Protein AF-A0A1S3UDZ0-F1 (afdb_monomer_lite)

pLDDT: mean 76.14, std 10.49, range [45.12, 91.94]

Structure (mmCIF, N/CA/C/O backbone):
data_AF-A0A1S3UDZ0-F1
#
_entry.id   AF-A0A1S3UDZ0-F1
#
loop_
_atom_site.group_PDB
_atom_site.id
_atom_site.type_symbol
_atom_site.label_atom_id
_atom_site.label_alt_id
_atom_site.label_comp_id
_atom_site.label_asym_id
_atom_site.label_entity_id
_atom_site.label_seq_id
_atom_site.pdbx_PDB_ins_code
_atom_site.Cartn_x
_atom_site.Cartn_y
_atom_site.Cartn_z
_atom_site.occupancy
_atom_site.B_iso_or_equiv
_atom_site.auth_seq_id
_atom_site.auth_comp_id
_atom_site.auth_asym_id
_atom_site.auth_atom_id
_atom_site.pdbx_PDB_model_num
ATOM 1 N N . MET A 1 1 ? 17.165 0.943 -9.416 1.00 65.56 1 MET A N 1
ATOM 2 C CA . MET A 1 1 ? 15.927 1.263 -8.662 1.00 65.56 1 MET A CA 1
ATOM 3 C C . MET A 1 1 ? 15.228 0.023 -8.090 1.00 65.56 1 MET A C 1
ATOM 5 O O . MET A 1 1 ? 14.262 0.170 -7.354 1.00 65.56 1 MET A O 1
ATOM 9 N N . ILE A 1 2 ? 15.733 -1.194 -8.341 1.00 79.25 2 ILE A N 1
ATOM 10 C CA . ILE A 1 2 ? 15.082 -2.430 -7.881 1.00 79.25 2 ILE A CA 1
ATOM 11 C C . ILE A 1 2 ? 15.148 -2.644 -6.358 1.00 79.25 2 ILE A C 1
ATOM 13 O O . ILE A 1 2 ? 14.207 -3.177 -5.786 1.00 79.25 2 ILE A O 1
ATOM 17 N N . GLN A 1 3 ? 16.217 -2.201 -5.683 1.00 83.94 3 GLN A N 1
ATOM 18 C CA . GLN A 1 3 ? 16.387 -2.373 -4.231 1.00 83.94 3 GLN A CA 1
ATOM 19 C C . GLN A 1 3 ? 15.256 -1.742 -3.394 1.00 83.94 3 GLN A C 1
ATOM 21 O O . GLN A 1 3 ? 14.671 -2.462 -2.584 1.00 83.94 3 GLN A O 1
ATOM 26 N N . PRO A 1 4 ? 14.883 -0.455 -3.575 1.00 87.44 4 PRO A N 1
ATOM 27 C CA . PRO A 1 4 ? 13.768 0.121 -2.822 1.00 87.44 4 PRO A CA 1
ATOM 28 C C . PRO A 1 4 ? 12.422 -0.524 -3.180 1.00 87.44 4 PRO A C 1
ATOM 30 O O . PRO A 1 4 ? 11.601 -0.722 -2.289 1.00 87.44 4 PRO A O 1
ATOM 33 N N . LEU A 1 5 ? 12.205 -0.913 -4.444 1.00 85.25 5 LEU A N 1
ATOM 34 C CA . LEU A 1 5 ? 10.997 -1.639 -4.862 1.00 85.25 5 LEU A CA 1
ATOM 35 C C . LEU A 1 5 ? 10.889 -3.004 -4.185 1.00 85.25 5 LEU A C 1
ATOM 37 O O . LEU A 1 5 ? 9.824 -3.381 -3.711 1.00 85.25 5 LEU A O 1
ATOM 41 N N . PHE A 1 6 ? 12.001 -3.724 -4.092 1.00 87.31 6 PHE A N 1
ATOM 42 C CA . PHE A 1 6 ? 12.059 -5.017 -3.429 1.00 87.31 6 PHE A CA 1
ATOM 43 C C . PHE A 1 6 ? 11.778 -4.896 -1.926 1.00 87.31 6 PHE A C 1
ATOM 45 O O . PHE A 1 6 ? 10.974 -5.649 -1.379 1.00 87.31 6 PHE A O 1
ATOM 52 N N . MET A 1 7 ? 12.373 -3.900 -1.262 1.00 91.56 7 MET A N 1
ATOM 53 C CA . MET A 1 7 ? 12.123 -3.630 0.156 1.00 91.56 7 MET A CA 1
ATOM 54 C C . MET A 1 7 ? 10.664 -3.232 0.420 1.00 91.56 7 MET A C 1
ATOM 56 O O . MET A 1 7 ? 10.052 -3.705 1.383 1.00 91.56 7 MET A O 1
ATOM 60 N N . LEU A 1 8 ? 10.088 -2.402 -0.455 1.00 90.56 8 LEU A N 1
ATOM 61 C CA . LEU A 1 8 ? 8.677 -2.026 -0.413 1.00 90.56 8 LEU A CA 1
ATOM 62 C C . LEU A 1 8 ? 7.780 -3.261 -0.549 1.00 90.56 8 LEU A C 1
ATOM 64 O O . LEU A 1 8 ? 6.871 -3.444 0.257 1.00 90.56 8 LEU A O 1
ATOM 68 N N . LEU A 1 9 ? 8.075 -4.133 -1.513 1.00 91.94 9 LEU A N 1
ATOM 69 C CA . LEU A 1 9 ? 7.307 -5.343 -1.789 1.00 91.94 9 LEU A CA 1
ATOM 70 C C . LEU A 1 9 ? 7.340 -6.313 -0.602 1.00 91.94 9 LEU A C 1
ATOM 72 O O . LEU A 1 9 ? 6.287 -6.786 -0.181 1.00 91.94 9 LEU A O 1
ATOM 76 N N . ILE A 1 10 ? 8.510 -6.549 0.005 1.00 91.94 10 ILE A N 1
ATOM 77 C CA . ILE A 1 10 ? 8.627 -7.357 1.234 1.00 91.94 10 ILE A CA 1
ATOM 78 C C . ILE A 1 10 ? 7.811 -6.738 2.371 1.00 91.94 10 ILE A C 1
ATOM 80 O O . ILE A 1 10 ? 7.083 -7.441 3.071 1.00 91.94 10 ILE A O 1
ATOM 84 N N . THR A 1 11 ? 7.896 -5.420 2.544 1.00 91.06 11 THR A N 1
ATOM 85 C CA . THR A 1 11 ? 7.146 -4.708 3.586 1.00 91.06 11 THR A CA 1
ATOM 86 C C . THR A 1 11 ? 5.638 -4.852 3.373 1.00 91.06 11 THR A C 1
ATOM 88 O O . THR A 1 11 ? 4.899 -5.139 4.314 1.00 91.06 11 THR A O 1
ATOM 91 N N . GLN A 1 12 ? 5.169 -4.720 2.133 1.00 90.50 1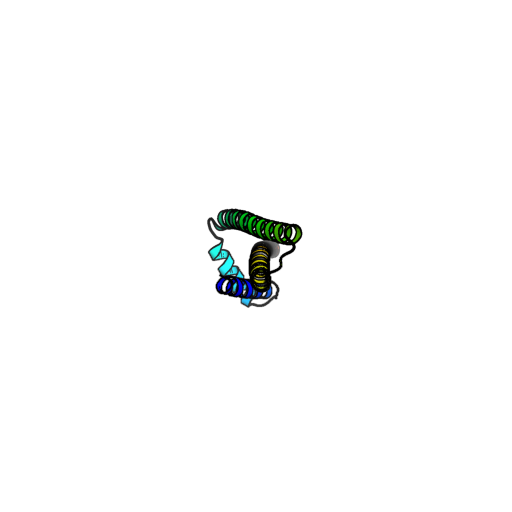2 GLN A N 1
ATOM 92 C CA . GLN A 1 12 ? 3.764 -4.891 1.776 1.00 90.50 12 GLN A CA 1
ATOM 93 C C . GLN A 1 12 ? 3.293 -6.343 1.928 1.00 90.50 12 GLN A C 1
ATOM 95 O O . GLN A 1 12 ? 2.197 -6.568 2.442 1.00 90.50 12 GLN A O 1
ATOM 100 N N . MET A 1 13 ? 4.111 -7.326 1.540 1.00 90.31 13 MET A N 1
ATOM 101 C CA . MET A 1 13 ? 3.857 -8.754 1.771 1.00 90.31 13 MET A CA 1
ATOM 102 C C . MET A 1 13 ? 3.682 -9.042 3.262 1.00 90.31 13 MET A C 1
ATOM 104 O O . MET A 1 13 ? 2.669 -9.612 3.669 1.00 90.31 13 MET A O 1
ATOM 108 N N . ALA A 1 14 ? 4.634 -8.591 4.085 1.00 89.62 14 ALA A N 1
ATOM 109 C CA . ALA A 1 14 ? 4.585 -8.756 5.530 1.00 89.62 14 ALA A CA 1
ATOM 110 C C . ALA A 1 14 ? 3.331 -8.097 6.117 1.00 89.62 14 ALA A C 1
ATOM 112 O O . ALA A 1 14 ? 2.606 -8.732 6.880 1.00 89.62 14 ALA A O 1
ATOM 113 N N . LEU A 1 15 ? 3.018 -6.862 5.713 1.00 87.44 15 LEU A N 1
ATOM 114 C CA . LEU A 1 15 ? 1.846 -6.134 6.198 1.00 87.44 15 LEU A CA 1
ATOM 115 C C . LEU A 1 15 ? 0.528 -6.827 5.817 1.00 87.44 15 LEU A C 1
ATOM 117 O O . LEU A 1 15 ? -0.362 -6.950 6.657 1.00 87.44 15 LEU A O 1
ATOM 121 N N . THR A 1 16 ? 0.421 -7.323 4.583 1.00 87.06 16 THR A N 1
ATOM 122 C CA . THR A 1 16 ? -0.763 -8.047 4.092 1.00 87.06 16 THR A CA 1
ATOM 123 C C . THR A 1 16 ? -0.964 -9.362 4.850 1.00 87.06 16 THR A C 1
ATOM 125 O O . THR A 1 16 ? -2.083 -9.677 5.257 1.00 87.06 16 THR A O 1
ATOM 128 N N . LEU A 1 17 ? 0.113 -10.114 5.103 1.00 86.12 17 LEU A N 1
ATOM 129 C CA . LEU A 1 17 ? 0.069 -11.338 5.910 1.00 86.12 17 LEU A CA 1
ATOM 130 C C . LEU A 1 17 ? -0.329 -11.035 7.362 1.00 86.12 17 LEU A C 1
ATOM 132 O O . LEU A 1 17 ? -1.231 -11.675 7.902 1.00 86.12 17 LEU A O 1
ATOM 136 N N . LEU A 1 18 ? 0.278 -10.018 7.981 1.00 85.62 18 LEU A N 1
ATOM 137 C CA . LEU A 1 18 ? -0.043 -9.591 9.348 1.00 85.62 18 LEU A CA 1
ATOM 138 C C . LEU A 1 18 ? -1.502 -9.146 9.513 1.00 85.62 18 LEU A C 1
ATOM 140 O O . LEU A 1 18 ? -2.097 -9.395 10.562 1.00 85.62 18 LEU A O 1
ATOM 144 N N . LEU A 1 19 ? -2.076 -8.485 8.505 1.00 80.62 19 LEU A N 1
ATOM 145 C CA . LEU A 1 19 ? -3.485 -8.083 8.499 1.00 80.62 19 LEU A CA 1
ATOM 146 C C . LEU A 1 19 ? -4.429 -9.272 8.272 1.00 80.62 19 LEU A C 1
ATOM 148 O O . LEU A 1 19 ? -5.524 -9.291 8.839 1.00 80.62 19 LEU A O 1
ATOM 152 N N . SER A 1 20 ? -4.007 -10.256 7.472 1.00 79.50 20 SER A N 1
ATOM 153 C CA . SER A 1 20 ? -4.792 -11.452 7.156 1.00 79.50 20 SER A CA 1
ATOM 154 C C . SER A 1 20 ? -4.934 -12.392 8.358 1.00 79.50 20 SER A C 1
ATOM 156 O O . SER A 1 20 ? -6.032 -12.879 8.633 1.00 79.50 20 SER A O 1
ATOM 158 N N . PHE A 1 21 ? -3.866 -12.598 9.135 1.00 76.50 21 PHE A N 1
ATOM 159 C CA . PHE A 1 21 ? -3.931 -13.444 10.326 1.00 76.50 21 PHE A CA 1
ATOM 160 C C . PHE A 1 21 ? -4.609 -12.739 11.510 1.00 76.50 21 PHE A C 1
ATOM 162 O O . PHE A 1 21 ? -4.375 -11.568 11.815 1.00 76.50 21 PHE A O 1
ATOM 169 N N . ALA A 1 22 ? -5.442 -13.481 12.246 1.00 63.19 22 ALA A N 1
ATOM 170 C CA . ALA A 1 22 ? -6.131 -13.003 13.444 1.00 63.19 22 ALA A CA 1
ATOM 171 C C . ALA A 1 22 ? -5.206 -12.946 14.678 1.00 63.19 22 ALA A C 1
ATOM 173 O O . ALA A 1 22 ? -5.500 -13.534 15.713 1.00 63.19 22 ALA A O 1
ATOM 174 N N . ASN A 1 23 ? -4.086 -12.227 14.575 1.00 72.12 23 ASN A N 1
ATOM 175 C CA . ASN A 1 23 ? -3.090 -12.101 15.643 1.00 72.12 23 ASN A CA 1
ATOM 176 C C . ASN A 1 23 ? -3.367 -10.855 16.523 1.00 72.12 23 ASN A C 1
ATOM 178 O O . ASN A 1 23 ? -3.933 -9.879 16.020 1.00 72.12 23 ASN A O 1
ATOM 182 N N . PRO A 1 24 ? -2.956 -10.787 17.809 1.00 68.81 24 PRO A N 1
ATOM 183 C CA . PRO A 1 24 ? -3.128 -9.578 18.621 1.00 68.81 24 PRO A CA 1
ATOM 184 C C . PRO A 1 24 ? -2.326 -8.393 18.058 1.00 68.81 24 PRO A C 1
ATOM 186 O O . PRO A 1 24 ? -2.755 -7.246 18.193 1.00 68.81 24 PRO A O 1
ATOM 189 N N . ILE A 1 25 ? -1.247 -8.671 17.314 1.00 71.81 25 ILE A N 1
ATOM 190 C CA . ILE A 1 25 ? -0.468 -7.683 16.552 1.00 71.81 25 ILE A CA 1
ATOM 191 C C . ILE A 1 25 ? -1.345 -6.941 15.530 1.00 71.81 25 ILE A C 1
ATOM 193 O O . ILE A 1 25 ? -1.145 -5.749 15.305 1.00 71.81 25 ILE A O 1
ATOM 197 N N . ARG A 1 26 ? -2.395 -7.581 14.989 1.00 76.81 26 ARG A N 1
ATOM 198 C CA . ARG A 1 26 ? -3.352 -6.944 14.071 1.00 76.81 26 ARG A CA 1
ATOM 199 C C . ARG A 1 26 ? -3.962 -5.683 14.676 1.00 76.81 26 ARG A C 1
ATOM 201 O O . ARG A 1 26 ? -4.136 -4.699 13.971 1.00 76.81 26 ARG A O 1
ATOM 208 N N . LYS A 1 27 ? -4.253 -5.673 15.985 1.00 73.94 27 LYS A N 1
ATOM 209 C CA . LYS A 1 27 ? -4.809 -4.484 16.656 1.00 73.94 27 LYS A CA 1
ATOM 210 C C . LYS A 1 27 ? -3.817 -3.318 16.666 1.00 73.94 27 LYS A C 1
ATOM 212 O O . LYS A 1 27 ? -4.236 -2.181 16.470 1.00 73.94 27 LYS A O 1
ATOM 217 N N . LEU A 1 28 ? -2.527 -3.594 16.868 1.00 76.75 28 LEU A N 1
ATOM 218 C CA . LEU A 1 28 ? -1.472 -2.574 16.829 1.00 76.75 28 LEU A CA 1
ATOM 219 C C . LEU A 1 28 ? -1.291 -2.025 15.413 1.00 76.75 28 LEU A C 1
ATOM 221 O O . LEU A 1 28 ? -1.290 -0.812 15.224 1.00 76.75 28 LEU A O 1
ATOM 225 N N . VAL A 1 29 ? -1.220 -2.916 14.423 1.00 77.94 29 VAL A N 1
ATOM 226 C CA . VAL A 1 29 ? -1.076 -2.556 13.006 1.00 77.94 29 VAL A CA 1
ATOM 227 C C . VAL A 1 29 ? -2.258 -1.709 12.530 1.00 77.94 29 VAL A C 1
ATOM 229 O O . VAL A 1 29 ? -2.060 -0.674 11.902 1.00 77.94 29 VAL A O 1
ATOM 232 N N . VAL A 1 30 ? -3.487 -2.084 12.893 1.00 78.06 30 VAL A N 1
ATOM 233 C CA . VAL A 1 30 ? -4.700 -1.319 12.559 1.00 78.06 30 VAL A CA 1
ATOM 234 C C . VAL A 1 30 ? -4.695 0.049 13.225 1.00 78.06 30 VAL A C 1
ATOM 236 O O . VAL A 1 30 ? -4.996 1.026 12.555 1.00 78.06 30 VAL A O 1
ATOM 239 N N . LYS A 1 31 ? -4.300 0.146 14.502 1.00 78.31 31 LYS A N 1
ATOM 240 C CA . LYS A 1 31 ? -4.197 1.436 15.200 1.00 78.31 31 LYS A CA 1
ATOM 241 C C . LYS A 1 31 ? -3.153 2.352 14.546 1.00 78.31 31 LYS A C 1
ATOM 243 O O . LYS A 1 31 ? -3.385 3.550 14.433 1.00 78.31 31 LYS A O 1
ATOM 248 N N . GLY A 1 32 ? -2.031 1.794 14.087 1.00 75.88 32 GLY A N 1
ATOM 249 C CA . GLY A 1 32 ? -1.022 2.532 13.321 1.00 75.88 32 GLY A CA 1
ATOM 250 C C . GLY A 1 32 ? -1.544 3.013 11.963 1.00 75.88 32 GLY A C 1
ATOM 251 O O . GLY A 1 32 ? -1.373 4.180 11.612 1.00 75.88 32 GLY A O 1
ATOM 252 N N . LEU A 1 33 ? -2.239 2.144 11.224 1.00 76.19 33 LEU A N 1
ATOM 253 C CA . LEU A 1 33 ? -2.892 2.503 9.960 1.00 76.19 33 LEU A CA 1
ATOM 254 C C . LEU A 1 33 ? -3.994 3.554 10.150 1.00 76.19 33 LEU A C 1
ATOM 256 O O . LEU A 1 33 ? -4.092 4.469 9.336 1.00 76.19 33 LEU A O 1
ATOM 260 N N . ASP A 1 34 ? -4.781 3.461 11.226 1.00 75.44 34 ASP A N 1
ATOM 261 C CA . ASP A 1 34 ? -5.814 4.441 11.570 1.00 75.44 34 ASP A CA 1
ATOM 262 C C . ASP A 1 34 ? -5.188 5.823 11.786 1.00 75.44 34 ASP A C 1
ATOM 264 O O . ASP A 1 34 ? -5.653 6.787 11.186 1.00 75.44 34 ASP A O 1
ATOM 268 N N . LEU A 1 35 ? -4.094 5.923 12.555 1.00 75.56 35 LEU A N 1
ATOM 269 C CA . LEU A 1 35 ? -3.375 7.187 12.777 1.00 75.56 35 LEU A CA 1
ATOM 270 C C . LEU A 1 35 ? -2.823 7.775 11.473 1.00 75.56 35 LEU A C 1
ATOM 272 O O . LEU A 1 35 ? -2.925 8.977 11.241 1.00 75.56 35 LEU A O 1
ATOM 276 N N . SER A 1 36 ? -2.283 6.927 10.595 1.00 68.38 36 SER A N 1
ATOM 277 C CA . SER A 1 36 ? -1.793 7.352 9.280 1.00 68.38 36 SER A CA 1
ATOM 278 C C . SER A 1 36 ? -2.925 7.853 8.367 1.00 68.38 36 SER A C 1
ATOM 280 O O . SER A 1 36 ? -2.701 8.728 7.529 1.00 68.38 36 SER A O 1
ATOM 282 N N . LYS A 1 37 ? -4.154 7.346 8.543 1.00 66.25 37 LYS A N 1
ATOM 283 C CA . LYS A 1 37 ? -5.318 7.666 7.701 1.00 66.25 37 LYS A CA 1
ATOM 284 C C . LYS A 1 37 ? -6.332 8.634 8.324 1.00 66.25 37 LYS A C 1
ATOM 286 O O . LYS A 1 37 ? -7.272 9.011 7.628 1.00 66.25 37 LYS A O 1
ATOM 291 N N . GLN A 1 38 ? -6.144 9.103 9.562 1.00 68.19 38 GLN A N 1
ATOM 292 C CA . GLN A 1 38 ? -7.108 9.930 10.320 1.00 68.19 38 GLN A CA 1
ATOM 293 C C . GLN A 1 38 ? -7.299 11.379 9.804 1.00 68.19 38 GLN A C 1
ATOM 295 O O . GLN A 1 38 ? -7.950 12.192 10.453 1.00 68.19 38 GLN A O 1
ATOM 300 N N . GLY A 1 39 ? -6.770 11.724 8.629 1.00 70.38 39 GLY A N 1
ATOM 301 C CA . GLY A 1 39 ? -6.884 13.062 8.035 1.00 70.38 39 GLY A CA 1
ATO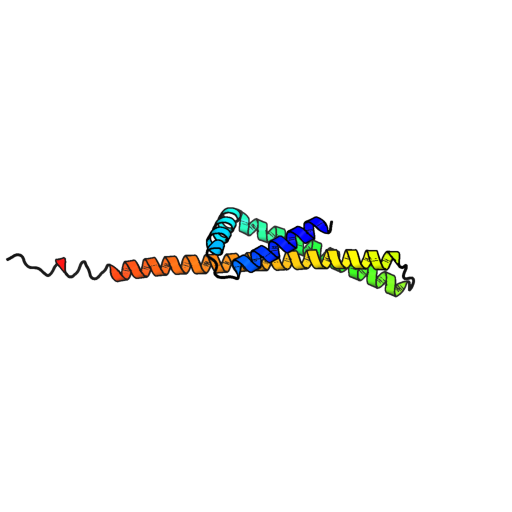M 302 C C . GLY A 1 39 ? -7.164 13.016 6.534 1.00 70.38 39 GLY A C 1
ATOM 303 O O . GLY A 1 39 ? -8.073 12.332 6.074 1.00 70.38 39 GLY A O 1
ATOM 304 N N . ARG A 1 40 ? -6.332 13.700 5.736 1.00 62.97 40 ARG A N 1
ATOM 305 C CA . ARG A 1 40 ? -6.384 13.694 4.256 1.00 62.97 40 ARG A CA 1
ATOM 306 C C . ARG A 1 40 ? -6.062 12.331 3.612 1.00 62.97 40 ARG A C 1
ATOM 308 O O . ARG A 1 40 ? -6.016 12.237 2.388 1.00 62.97 40 ARG A O 1
ATOM 315 N N . GLY A 1 41 ? -5.862 11.281 4.412 1.00 65.50 41 GLY A N 1
ATOM 316 C CA . GLY A 1 41 ? -5.470 9.934 3.991 1.00 65.50 41 GLY A CA 1
ATOM 317 C C . GLY A 1 41 ? -6.293 9.375 2.827 1.00 65.50 41 GLY A C 1
ATOM 318 O O . GLY A 1 41 ? -5.692 9.009 1.823 1.00 65.50 41 GLY A O 1
ATOM 319 N N . PRO A 1 42 ? -7.641 9.392 2.868 1.00 68.31 42 PRO A N 1
ATOM 320 C CA . PRO A 1 42 ? -8.461 8.868 1.773 1.00 68.31 42 PRO A CA 1
ATOM 321 C C . PRO A 1 42 ? -8.272 9.612 0.446 1.00 68.31 42 PRO A C 1
ATOM 323 O O . PRO A 1 42 ? -8.361 9.009 -0.621 1.00 68.31 42 PRO A O 1
ATOM 326 N N . LEU A 1 43 ? -8.010 10.922 0.499 1.00 70.19 43 LEU A N 1
ATOM 327 C CA . LEU A 1 43 ? -7.777 11.730 -0.697 1.00 70.19 43 LEU A CA 1
ATOM 328 C C . LEU A 1 43 ? -6.390 11.435 -1.283 1.00 70.19 43 LEU A C 1
ATOM 330 O O . LEU A 1 43 ? -6.259 11.237 -2.487 1.00 70.19 43 LEU A O 1
ATOM 334 N N . VAL A 1 44 ? -5.378 11.328 -0.416 1.00 71.12 44 VAL A N 1
ATOM 335 C CA . VAL A 1 44 ? -3.992 11.019 -0.797 1.00 71.12 44 VAL A CA 1
ATOM 336 C C . VAL A 1 44 ? -3.866 9.596 -1.342 1.00 71.12 44 VAL A C 1
ATOM 338 O O . VAL A 1 44 ? -3.188 9.383 -2.339 1.00 71.12 44 VAL A O 1
ATOM 341 N N . THR A 1 45 ? -4.548 8.606 -0.759 1.00 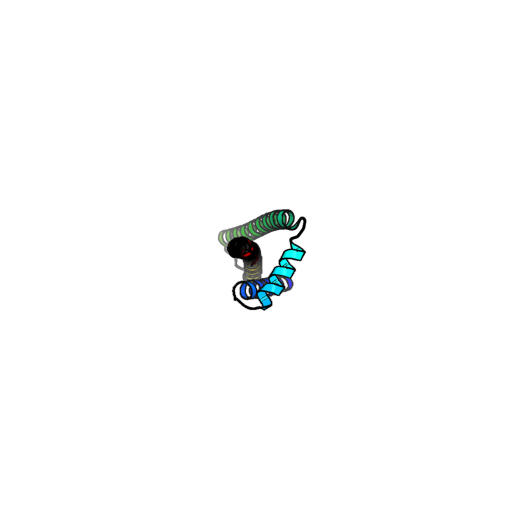69.69 45 THR A N 1
ATOM 342 C CA . THR A 1 45 ? -4.507 7.227 -1.272 1.00 69.69 45 THR A CA 1
ATOM 343 C C . THR A 1 45 ? -5.091 7.137 -2.683 1.00 69.69 45 THR A C 1
ATOM 345 O O . THR A 1 45 ? -4.526 6.447 -3.527 1.00 69.69 45 THR A O 1
ATOM 348 N N . LYS A 1 46 ? -6.168 7.880 -2.977 1.00 74.44 46 LYS A N 1
ATOM 349 C CA . LYS A 1 46 ? -6.771 7.918 -4.319 1.00 74.44 46 LYS A CA 1
ATOM 350 C C . LYS A 1 46 ? -5.849 8.556 -5.356 1.00 74.44 46 LYS A C 1
ATOM 352 O O . LYS A 1 46 ? -5.707 8.008 -6.447 1.00 74.44 46 LYS A O 1
ATOM 357 N N . THR A 1 47 ? -5.213 9.682 -5.030 1.00 77.25 47 THR A N 1
ATOM 358 C CA . THR A 1 47 ? -4.298 10.357 -5.963 1.00 77.25 47 THR A CA 1
ATOM 359 C C . THR A 1 47 ? -3.028 9.547 -6.188 1.00 77.25 47 THR A C 1
ATOM 361 O O . THR A 1 47 ? -2.618 9.379 -7.331 1.00 77.25 47 THR A O 1
ATOM 364 N N . VAL A 1 48 ? -2.446 8.972 -5.132 1.00 75.69 48 VAL A N 1
ATOM 365 C CA . VAL A 1 48 ? -1.269 8.100 -5.245 1.00 75.69 48 VAL A CA 1
ATOM 366 C C . VAL A 1 48 ? -1.595 6.865 -6.080 1.00 75.69 48 VAL A C 1
ATOM 368 O O . VAL A 1 48 ? -0.836 6.555 -6.990 1.00 75.69 48 VAL A O 1
ATOM 371 N N . ALA A 1 49 ? -2.735 6.205 -5.848 1.00 73.88 49 ALA A N 1
ATOM 372 C CA . ALA A 1 49 ? -3.154 5.059 -6.654 1.00 73.88 49 ALA A CA 1
ATOM 373 C C . ALA A 1 49 ? -3.307 5.423 -8.140 1.00 73.88 49 ALA A C 1
ATOM 375 O O . ALA A 1 49 ? -2.819 4.690 -8.999 1.00 73.88 49 ALA A O 1
ATOM 376 N N . ALA A 1 50 ? -3.923 6.570 -8.446 1.00 79.81 50 ALA A N 1
ATOM 377 C CA . ALA A 1 50 ? -4.063 7.052 -9.818 1.00 79.81 50 ALA A CA 1
ATOM 378 C C . ALA A 1 50 ? -2.699 7.318 -10.477 1.00 79.81 50 ALA A C 1
ATOM 380 O O . ALA A 1 50 ? -2.437 6.816 -11.569 1.00 79.81 50 ALA A O 1
ATOM 381 N N . THR A 1 51 ? -1.795 8.033 -9.802 1.00 79.62 51 THR A N 1
ATOM 382 C CA . THR A 1 51 ? -0.441 8.296 -10.315 1.00 79.62 51 THR A CA 1
ATOM 383 C C . THR A 1 51 ? 0.331 6.998 -10.538 1.00 79.62 51 THR A C 1
ATOM 385 O O . THR A 1 51 ? 0.960 6.819 -11.578 1.00 79.62 51 THR A O 1
ATOM 388 N N . MET A 1 52 ? 0.249 6.056 -9.597 1.00 75.44 52 MET A N 1
ATOM 389 C CA . MET A 1 52 ? 0.942 4.774 -9.698 1.00 75.44 52 MET A CA 1
ATOM 390 C C . MET A 1 52 ? 0.392 3.927 -10.854 1.00 75.44 52 MET A C 1
ATOM 392 O O . MET A 1 52 ? 1.170 3.266 -11.537 1.00 75.44 52 MET A O 1
ATOM 396 N N . LEU A 1 53 ? -0.918 3.992 -11.134 1.00 79.94 53 LEU A N 1
ATOM 397 C CA . LEU A 1 53 ? -1.541 3.328 -12.287 1.00 79.94 53 LEU A CA 1
ATOM 398 C C . LEU A 1 53 ? -1.061 3.913 -13.617 1.00 79.94 53 LEU A C 1
ATOM 400 O O . LEU A 1 53 ? -0.795 3.163 -14.558 1.00 79.94 53 LEU A O 1
ATOM 404 N N . VAL A 1 54 ? -0.921 5.237 -13.699 1.00 84.31 54 VAL A N 1
ATOM 405 C CA . VAL A 1 54 ? -0.381 5.911 -14.889 1.00 84.31 54 VAL A CA 1
ATOM 406 C C . VAL A 1 54 ? 1.074 5.498 -15.123 1.00 84.31 54 VAL A C 1
ATOM 408 O O . VAL A 1 54 ? 1.428 5.095 -16.231 1.00 84.31 54 VAL A O 1
ATOM 411 N N . VAL A 1 55 ? 1.906 5.518 -14.076 1.00 78.00 55 VAL A N 1
ATOM 412 C CA . VAL A 1 55 ? 3.315 5.087 -14.144 1.00 78.00 55 VAL A CA 1
ATOM 413 C C . VAL A 1 55 ? 3.425 3.611 -14.538 1.00 78.00 55 VAL A C 1
ATOM 415 O O . VAL A 1 55 ? 4.244 3.254 -15.388 1.00 78.00 55 VAL A O 1
ATOM 418 N N . PHE A 1 56 ? 2.570 2.752 -13.981 1.00 78.31 56 PHE A N 1
ATOM 419 C CA . PHE A 1 56 ? 2.512 1.339 -14.344 1.00 78.31 56 PHE A CA 1
ATOM 420 C C . PHE A 1 56 ? 2.157 1.153 -15.826 1.00 78.31 56 PHE A C 1
ATOM 422 O O . PHE A 1 56 ? 2.869 0.455 -16.547 1.00 78.31 56 PHE A O 1
ATOM 429 N N . SER A 1 57 ? 1.123 1.848 -16.305 1.00 81.12 57 SER A N 1
ATOM 430 C CA . SER A 1 57 ? 0.684 1.794 -17.706 1.00 81.12 57 SER A CA 1
ATOM 431 C C . SER A 1 57 ? 1.780 2.261 -18.673 1.00 81.12 57 SER A C 1
ATOM 433 O O . SER A 1 57 ? 2.027 1.609 -19.685 1.00 81.12 57 SER A O 1
ATOM 435 N N . SER A 1 58 ? 2.494 3.338 -18.333 1.00 78.88 58 SER A N 1
ATOM 436 C CA . SER A 1 58 ? 3.639 3.840 -19.110 1.00 78.88 58 SER A CA 1
ATOM 437 C C . SER A 1 58 ? 4.791 2.826 -19.181 1.00 78.88 58 SER A C 1
ATOM 439 O O . SER A 1 58 ? 5.397 2.612 -20.236 1.00 78.88 58 SER A O 1
ATOM 441 N N . THR A 1 59 ? 5.047 2.123 -18.075 1.00 76.25 59 THR A N 1
ATOM 442 C CA . THR A 1 59 ? 6.089 1.088 -18.021 1.00 76.25 59 THR A CA 1
ATOM 443 C C . THR A 1 59 ? 5.720 -0.113 -18.900 1.00 76.25 59 THR A C 1
ATOM 445 O O . THR A 1 59 ? 6.549 -0.594 -19.673 1.00 76.25 59 THR A O 1
ATOM 448 N N . VAL A 1 60 ? 4.459 -0.562 -18.845 1.00 79.62 60 VAL A N 1
ATOM 449 C CA . VAL A 1 60 ? 3.939 -1.635 -19.710 1.00 79.62 60 VAL A CA 1
ATOM 450 C C . VAL A 1 60 ? 4.031 -1.237 -21.183 1.00 79.62 60 VAL A C 1
ATOM 452 O O . VAL A 1 60 ? 4.511 -2.028 -21.995 1.00 79.62 60 VAL A O 1
ATOM 455 N N . TYR A 1 61 ? 3.645 -0.003 -21.520 1.00 81.44 61 TYR A N 1
ATOM 456 C CA . TYR A 1 61 ? 3.732 0.516 -22.883 1.00 81.44 61 TYR A CA 1
ATOM 457 C C . TYR A 1 61 ? 5.172 0.471 -23.414 1.00 81.44 61 TYR A C 1
ATOM 459 O O . TYR A 1 61 ? 5.423 -0.107 -24.473 1.00 81.44 61 TYR A O 1
ATOM 467 N N . THR A 1 62 ? 6.136 0.963 -22.631 1.00 76.00 62 THR A N 1
ATOM 468 C CA . THR A 1 62 ? 7.566 0.936 -22.985 1.00 76.00 62 THR A CA 1
ATOM 469 C C . THR A 1 62 ? 8.063 -0.486 -23.271 1.00 76.00 62 THR A C 1
ATOM 471 O O . THR A 1 62 ? 8.758 -0.720 -24.257 1.00 76.00 62 THR A O 1
ATOM 474 N N . ILE A 1 63 ? 7.667 -1.471 -22.457 1.00 75.75 63 ILE A N 1
ATOM 475 C CA . ILE A 1 63 ? 8.039 -2.878 -22.678 1.00 75.75 63 ILE A CA 1
ATOM 476 C C . ILE A 1 63 ? 7.440 -3.406 -23.983 1.00 75.75 63 ILE A C 1
ATOM 478 O O . ILE A 1 63 ? 8.130 -4.087 -24.744 1.00 75.75 63 ILE A O 1
ATOM 482 N N . THR A 1 64 ? 6.165 -3.111 -24.254 1.00 78.81 64 THR A N 1
ATOM 483 C CA . THR A 1 64 ? 5.515 -3.548 -25.498 1.00 78.81 64 THR A CA 1
ATOM 484 C C . THR A 1 64 ? 6.145 -2.909 -26.731 1.00 78.81 64 THR A C 1
ATOM 486 O O . THR A 1 64 ? 6.308 -3.586 -27.745 1.00 78.81 64 THR A O 1
ATOM 489 N N . GLU A 1 65 ? 6.574 -1.650 -26.634 1.00 78.25 65 GLU A N 1
ATOM 490 C CA . GLU A 1 65 ? 7.260 -0.947 -27.715 1.00 78.25 65 GLU A CA 1
ATOM 491 C C . GLU A 1 65 ? 8.646 -1.548 -27.988 1.00 78.25 65 GLU A C 1
ATOM 493 O O . GLU A 1 65 ? 8.971 -1.833 -29.139 1.00 78.25 65 GLU A O 1
ATOM 498 N N . ILE A 1 66 ? 9.435 -1.824 -26.942 1.00 71.62 66 ILE A N 1
ATOM 499 C CA . ILE A 1 66 ? 10.751 -2.471 -27.071 1.00 71.62 66 ILE A CA 1
ATOM 500 C C . ILE A 1 66 ? 10.606 -3.865 -27.691 1.00 71.62 66 ILE A C 1
ATOM 502 O O . ILE A 1 66 ? 11.320 -4.198 -28.636 1.00 71.62 66 ILE A O 1
ATOM 506 N N . LYS A 1 67 ? 9.641 -4.668 -27.223 1.00 74.38 67 LYS A N 1
ATOM 507 C CA . LYS A 1 67 ? 9.363 -5.991 -27.804 1.00 74.38 67 LYS A CA 1
ATOM 508 C C . LYS A 1 67 ? 8.962 -5.906 -29.276 1.00 74.38 67 LYS A C 1
ATOM 510 O O . LYS A 1 67 ? 9.391 -6.744 -30.065 1.00 74.38 67 LYS A O 1
ATOM 515 N N . LYS A 1 68 ? 8.157 -4.907 -29.649 1.00 79.19 68 LYS A N 1
ATOM 516 C CA . LYS A 1 68 ? 7.758 -4.680 -31.041 1.00 79.19 68 LYS A CA 1
ATOM 517 C C . LYS A 1 68 ? 8.965 -4.311 -31.907 1.00 79.19 68 LYS A C 1
ATOM 519 O O . LYS A 1 68 ? 9.173 -4.947 -32.930 1.00 79.19 68 LYS A O 1
ATOM 524 N N . ARG A 1 69 ? 9.812 -3.383 -31.447 1.00 71.50 69 ARG A N 1
ATOM 525 C CA . ARG A 1 69 ? 11.046 -2.989 -32.148 1.00 71.50 69 ARG A CA 1
ATOM 526 C C . ARG A 1 69 ? 11.983 -4.174 -32.381 1.00 71.50 69 ARG A C 1
ATOM 528 O O . ARG A 1 69 ? 12.456 -4.331 -33.494 1.00 71.50 69 ARG A O 1
ATOM 535 N N . ILE A 1 70 ? 12.192 -5.030 -31.379 1.00 69.69 70 ILE A N 1
ATOM 536 C CA . ILE A 1 70 ? 13.048 -6.227 -31.498 1.00 69.69 70 ILE A CA 1
ATOM 537 C C . ILE A 1 70 ? 12.464 -7.245 -32.484 1.00 69.69 70 ILE A C 1
ATOM 539 O O . ILE A 1 70 ? 13.203 -7.846 -33.262 1.00 69.69 70 ILE A O 1
ATOM 543 N N . LYS A 1 71 ? 11.137 -7.425 -32.483 1.00 69.12 71 LYS A N 1
ATOM 544 C CA . LYS A 1 71 ? 10.451 -8.281 -33.459 1.00 69.12 71 LYS A CA 1
ATOM 545 C C . LYS A 1 71 ? 10.625 -7.762 -34.891 1.00 69.12 71 LYS A C 1
ATOM 547 O O . LYS A 1 71 ? 10.764 -8.572 -35.802 1.00 69.12 71 LYS A O 1
ATOM 552 N N . ASP A 1 72 ? 10.623 -6.443 -35.070 1.00 71.88 72 ASP A N 1
ATOM 553 C CA . ASP A 1 72 ? 10.722 -5.799 -36.381 1.00 71.88 72 ASP A CA 1
ATOM 554 C C . ASP A 1 72 ? 12.173 -5.752 -36.913 1.00 71.88 72 ASP A C 1
ATOM 556 O O . ASP A 1 72 ? 12.373 -5.840 -38.122 1.00 71.88 72 ASP A O 1
ATOM 560 N N . THR A 1 73 ? 13.193 -5.645 -36.048 1.00 66.31 73 THR A N 1
ATOM 561 C CA . THR A 1 73 ? 14.611 -5.563 -36.464 1.00 66.31 73 THR A CA 1
ATOM 562 C C . THR A 1 73 ? 15.374 -6.888 -36.436 1.00 66.31 73 THR A C 1
ATOM 564 O O . THR A 1 73 ? 16.428 -6.971 -37.059 1.00 66.31 73 THR A O 1
ATOM 567 N N . GLY A 1 74 ? 14.892 -7.924 -35.738 1.00 63.34 74 GLY A N 1
ATOM 568 C CA . GLY A 1 74 ? 15.460 -9.284 -35.761 1.00 63.34 74 GLY A CA 1
ATOM 569 C C . GLY A 1 74 ? 16.871 -9.451 -35.169 1.00 63.34 74 GLY A C 1
ATOM 570 O O . GLY A 1 74 ? 17.372 -10.571 -35.103 1.00 63.34 74 GLY A O 1
ATOM 571 N N . ILE A 1 75 ? 17.513 -8.371 -34.719 1.00 58.47 75 ILE A N 1
ATOM 572 C CA . ILE A 1 75 ? 18.849 -8.386 -34.114 1.00 58.47 75 ILE A CA 1
ATOM 573 C C . ILE A 1 75 ? 18.676 -8.380 -32.596 1.00 58.47 75 ILE A C 1
ATOM 575 O O . ILE A 1 75 ? 18.298 -7.368 -32.008 1.00 58.47 75 ILE A O 1
ATOM 579 N N . VAL A 1 76 ? 18.938 -9.524 -31.962 1.00 59.59 76 VAL A N 1
ATOM 580 C CA . VAL A 1 76 ? 18.895 -9.668 -30.503 1.00 59.59 76 VAL A CA 1
ATOM 581 C C . VAL A 1 76 ? 20.328 -9.644 -29.989 1.00 59.59 76 VAL A C 1
ATOM 583 O O . VAL A 1 76 ? 21.066 -10.617 -30.123 1.00 59.59 76 VAL A O 1
ATOM 586 N N . ASN A 1 77 ? 20.749 -8.506 -29.443 1.00 68.88 77 ASN A N 1
ATOM 587 C CA . ASN A 1 77 ? 22.034 -8.411 -28.766 1.00 68.88 77 ASN A CA 1
ATOM 588 C C . ASN A 1 77 ? 21.881 -9.018 -27.353 1.00 68.88 77 ASN A C 1
ATOM 590 O O . ASN A 1 77 ? 20.939 -8.649 -26.649 1.00 68.88 77 ASN A O 1
ATOM 594 N N . PRO A 1 78 ? 22.772 -9.912 -26.886 1.00 67.69 78 PRO A N 1
ATOM 595 C CA . PRO A 1 78 ? 22.630 -10.570 -25.578 1.00 67.69 78 PRO A CA 1
ATOM 596 C C . PRO A 1 78 ? 22.586 -9.584 -24.394 1.00 67.69 78 PRO A C 1
ATOM 598 O O . PRO A 1 78 ? 21.960 -9.853 -23.371 1.00 67.69 78 PRO A O 1
ATOM 601 N N . THR A 1 79 ? 23.180 -8.398 -24.539 1.00 74.44 79 THR A N 1
ATOM 602 C CA . THR A 1 79 ? 23.090 -7.313 -23.546 1.00 74.44 79 THR A CA 1
ATOM 603 C C . THR A 1 79 ? 21.681 -6.712 -23.451 1.00 74.44 79 THR A C 1
ATOM 605 O O . THR A 1 79 ? 21.235 -6.348 -22.360 1.00 74.44 79 THR A O 1
ATOM 608 N N . ASP A 1 80 ? 20.953 -6.646 -24.568 1.00 71.69 80 ASP A N 1
ATOM 609 C CA . ASP A 1 80 ? 19.596 -6.090 -24.615 1.00 71.69 80 ASP A CA 1
ATOM 610 C C . ASP A 1 80 ? 18.569 -7.054 -24.013 1.00 71.69 80 ASP A C 1
ATOM 612 O O . ASP A 1 80 ? 17.566 -6.621 -23.444 1.00 71.69 80 ASP A O 1
ATOM 616 N N . GLU A 1 81 ? 18.841 -8.359 -24.061 1.00 75.38 81 GLU A N 1
ATOM 617 C CA . GLU A 1 81 ? 18.014 -9.381 -23.419 1.00 75.38 81 GLU A CA 1
ATOM 618 C C . GLU A 1 81 ? 18.041 -9.248 -21.888 1.00 75.38 81 GLU A C 1
ATOM 620 O O . GLU A 1 81 ? 16.991 -9.226 -21.239 1.00 75.38 81 GLU A O 1
ATOM 625 N N . VAL A 1 82 ? 19.229 -9.046 -21.305 1.00 81.56 82 VAL A N 1
ATOM 626 C CA . VAL A 1 82 ? 19.389 -8.816 -19.859 1.00 81.56 82 VAL A CA 1
ATOM 627 C C . VAL A 1 82 ? 18.732 -7.500 -19.437 1.00 81.56 82 VAL A C 1
ATOM 629 O O . VAL A 1 82 ? 18.040 -7.443 -18.415 1.00 81.56 82 VAL A O 1
ATOM 632 N N . LEU A 1 83 ? 18.894 -6.440 -20.236 1.00 80.44 83 LEU A N 1
ATOM 633 C CA . LEU A 1 83 ? 18.261 -5.150 -19.966 1.00 80.44 83 LEU A CA 1
ATOM 634 C C . LEU A 1 83 ? 16.728 -5.246 -20.036 1.00 80.44 83 LEU A C 1
ATOM 636 O O . LEU A 1 83 ? 16.036 -4.688 -19.178 1.00 80.44 83 LEU A O 1
ATOM 640 N N . MET A 1 84 ? 16.189 -5.990 -21.007 1.00 77.12 84 MET A N 1
ATOM 641 C CA . MET A 1 84 ? 14.752 -6.241 -21.117 1.00 77.12 84 MET A CA 1
ATOM 642 C C . MET A 1 84 ? 14.231 -7.019 -19.907 1.00 77.12 84 MET A C 1
ATOM 644 O O . MET A 1 84 ? 13.205 -6.637 -19.341 1.00 77.12 84 MET A O 1
ATOM 648 N N . ALA A 1 85 ? 14.933 -8.071 -19.479 1.00 80.94 85 ALA A N 1
ATOM 649 C CA . ALA A 1 85 ? 14.560 -8.848 -18.300 1.00 80.94 85 ALA A CA 1
ATOM 650 C C . ALA A 1 85 ? 14.525 -7.973 -17.037 1.00 80.94 85 ALA A C 1
ATOM 652 O O . ALA A 1 85 ? 13.579 -8.059 -16.252 1.00 80.94 85 ALA A O 1
ATOM 653 N N . TYR A 1 86 ? 15.495 -7.067 -16.874 1.00 83.12 86 TYR A N 1
ATOM 654 C CA . TYR A 1 86 ? 15.532 -6.141 -15.742 1.00 83.12 86 TYR A CA 1
ATOM 655 C C . TYR A 1 86 ? 14.355 -5.155 -15.753 1.00 83.12 86 TYR A C 1
ATOM 657 O O . TYR A 1 86 ? 13.697 -4.964 -14.730 1.00 83.12 86 TYR A O 1
ATOM 665 N N . ARG A 1 87 ? 14.040 -4.562 -16.913 1.00 78.94 87 ARG A N 1
ATOM 666 C CA . ARG A 1 87 ? 12.887 -3.655 -17.073 1.00 78.94 87 ARG A CA 1
ATOM 667 C C . ARG A 1 87 ? 11.555 -4.362 -16.865 1.00 78.94 87 ARG A C 1
ATOM 669 O O . ARG A 1 87 ? 10.646 -3.798 -16.261 1.00 78.94 87 ARG A O 1
ATOM 676 N N . LEU A 1 88 ? 11.448 -5.601 -17.332 1.00 81.75 88 LEU A N 1
ATOM 677 C CA . LEU A 1 88 ? 10.275 -6.434 -17.117 1.00 81.75 88 LEU A CA 1
ATOM 678 C C . LEU A 1 88 ? 10.089 -6.735 -15.626 1.00 81.75 88 LEU A C 1
ATOM 680 O O . LEU A 1 88 ? 8.988 -6.568 -15.105 1.00 81.75 88 LEU A O 1
ATOM 684 N N . LEU A 1 89 ? 11.162 -7.112 -14.927 1.00 84.94 89 LEU A N 1
ATOM 685 C CA . LEU A 1 89 ? 11.131 -7.374 -13.489 1.00 84.94 89 LEU A CA 1
ATOM 686 C C . LEU A 1 89 ? 10.765 -6.117 -12.684 1.00 84.94 89 LEU A C 1
ATOM 688 O O . LEU A 1 89 ? 9.944 -6.185 -11.771 1.00 84.94 89 LEU A O 1
ATOM 692 N N . GLU A 1 90 ? 11.315 -4.960 -13.056 1.00 82.88 90 GLU A N 1
ATOM 693 C CA . GLU A 1 90 ? 10.975 -3.662 -12.465 1.00 82.88 90 GLU A CA 1
ATOM 694 C C . GLU A 1 90 ? 9.483 -3.330 -12.643 1.00 82.88 90 GLU A C 1
ATOM 696 O O . GLU A 1 90 ? 8.816 -2.941 -11.681 1.00 82.88 90 GLU A O 1
ATOM 701 N N . ALA A 1 91 ? 8.926 -3.566 -13.835 1.00 81.81 91 ALA A N 1
ATOM 702 C CA . ALA A 1 91 ? 7.503 -3.377 -14.107 1.00 81.81 91 ALA A CA 1
ATOM 703 C C . ALA A 1 91 ? 6.614 -4.330 -13.297 1.00 81.81 91 ALA A C 1
ATOM 705 O O . ALA A 1 91 ? 5.599 -3.903 -12.741 1.00 81.81 91 ALA A O 1
ATOM 706 N N . PHE A 1 92 ? 7.006 -5.604 -13.185 1.00 84.25 92 PHE A N 1
ATOM 707 C CA . PHE A 1 92 ? 6.307 -6.576 -12.346 1.00 84.25 92 PHE A CA 1
ATOM 708 C C . PHE A 1 92 ? 6.311 -6.152 -10.876 1.00 84.25 92 PHE A C 1
ATOM 710 O O . PHE A 1 92 ? 5.258 -6.179 -10.242 1.00 84.25 92 PHE A O 1
ATOM 717 N N . PHE A 1 93 ? 7.447 -5.706 -10.334 1.00 85.88 93 PHE A N 1
ATOM 718 C CA . PHE A 1 93 ? 7.526 -5.237 -8.948 1.00 85.88 93 PHE A CA 1
ATOM 719 C C . PHE A 1 93 ? 6.696 -3.977 -8.709 1.00 85.88 93 PHE A C 1
ATOM 721 O O . PHE A 1 93 ? 6.012 -3.898 -7.689 1.00 85.88 93 PHE A O 1
ATOM 728 N N . LEU A 1 94 ? 6.691 -3.025 -9.645 1.00 85.00 94 LEU A N 1
ATOM 729 C CA . LEU A 1 94 ? 5.830 -1.842 -9.575 1.00 85.00 94 LEU A CA 1
ATOM 730 C C . LEU A 1 94 ? 4.344 -2.221 -9.573 1.00 85.00 94 LEU A C 1
ATOM 732 O O . LEU A 1 94 ? 3.597 -1.765 -8.706 1.00 85.00 94 LEU A O 1
ATOM 736 N N . GLY A 1 95 ? 3.925 -3.091 -10.495 1.00 83.06 95 GLY A N 1
ATOM 737 C CA . GLY A 1 95 ? 2.540 -3.555 -10.585 1.00 83.06 95 GLY A CA 1
ATOM 738 C C . GLY A 1 95 ? 2.095 -4.334 -9.351 1.00 83.06 95 GLY A C 1
ATOM 739 O O . GLY A 1 95 ? 1.025 -4.078 -8.800 1.00 83.06 95 GLY A O 1
ATOM 740 N N . PHE A 1 96 ? 2.941 -5.243 -8.866 1.00 85.44 96 PHE A N 1
ATOM 741 C CA . PHE A 1 96 ? 2.653 -6.036 -7.676 1.00 85.44 96 PHE A CA 1
ATOM 742 C C . PHE A 1 96 ? 2.596 -5.167 -6.416 1.00 85.44 96 PHE A C 1
ATOM 744 O O .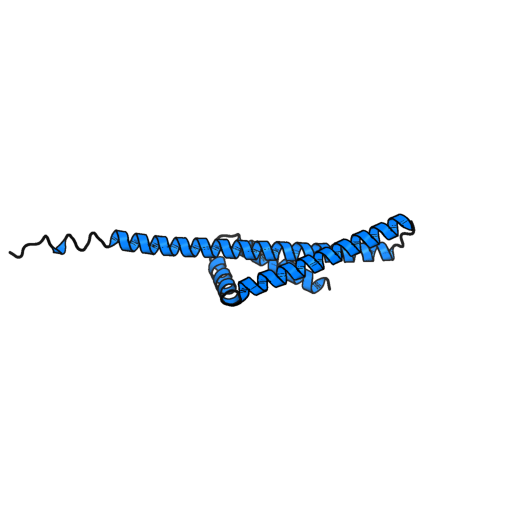 PHE A 1 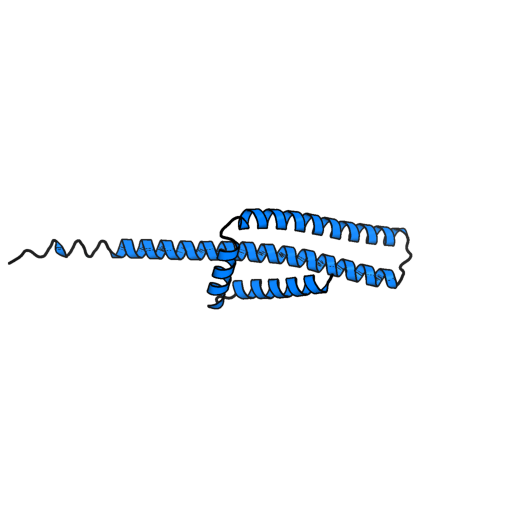96 ? 1.701 -5.336 -5.590 1.00 85.44 96 PHE A O 1
ATOM 751 N N . SER A 1 97 ? 3.480 -4.170 -6.307 1.00 87.06 97 SER A N 1
ATOM 752 C CA . SER A 1 97 ? 3.459 -3.220 -5.191 1.00 87.06 97 SER A CA 1
ATOM 753 C C . SER A 1 97 ? 2.189 -2.367 -5.186 1.00 87.06 97 SER A C 1
ATOM 755 O O . SER A 1 97 ? 1.603 -2.105 -4.133 1.00 87.06 97 SER A O 1
ATOM 757 N N . LEU A 1 98 ? 1.723 -1.954 -6.367 1.00 84.50 98 LEU A N 1
ATOM 758 C CA . LEU A 1 98 ? 0.463 -1.230 -6.528 1.00 84.50 98 LEU A CA 1
ATOM 759 C C . LEU A 1 98 ? -0.720 -2.108 -6.102 1.00 84.50 98 LEU A C 1
ATOM 761 O O . LEU A 1 98 ? -1.542 -1.686 -5.286 1.00 84.50 98 LEU A O 1
ATOM 765 N N . PHE A 1 99 ? -0.765 -3.349 -6.591 1.00 83.44 99 PHE A N 1
ATOM 766 C CA . PHE A 1 99 ? -1.798 -4.319 -6.237 1.00 83.44 99 PHE A CA 1
ATOM 767 C C . PHE A 1 99 ? -1.863 -4.563 -4.724 1.00 83.44 99 PHE A C 1
ATOM 769 O O . PHE A 1 99 ? -2.935 -4.468 -4.128 1.00 83.44 99 PHE A O 1
ATOM 776 N N . LEU A 1 100 ? -0.722 -4.798 -4.074 1.00 86.38 100 LEU A N 1
ATOM 777 C CA . LEU A 1 100 ? -0.672 -5.004 -2.627 1.00 86.38 100 LEU A CA 1
ATOM 778 C C . LEU A 1 100 ? -1.095 -3.775 -1.841 1.00 86.38 100 LEU A C 1
ATOM 780 O O . LEU A 1 100 ? -1.812 -3.907 -0.853 1.00 86.38 100 LEU A O 1
ATOM 784 N N . GLY A 1 101 ? -0.693 -2.583 -2.283 1.00 84.88 101 GLY A N 1
ATOM 785 C CA . GLY A 1 101 ? -1.140 -1.331 -1.680 1.00 84.88 101 GLY A CA 1
ATOM 786 C C . GLY A 1 101 ? -2.669 -1.229 -1.642 1.00 84.88 101 GLY A C 1
ATOM 787 O O . GLY A 1 101 ? -3.234 -0.878 -0.606 1.00 84.88 101 GLY A O 1
ATOM 788 N N . LEU A 1 102 ? -3.344 -1.616 -2.731 1.00 82.94 102 LEU A N 1
ATOM 789 C CA . LEU A 1 102 ? -4.809 -1.661 -2.800 1.00 82.94 102 LEU A CA 1
ATOM 790 C C . LEU A 1 102 ? -5.409 -2.752 -1.904 1.00 82.94 102 LEU A C 1
ATOM 792 O O . LEU A 1 102 ? -6.420 -2.516 -1.240 1.00 82.94 102 LEU A O 1
ATOM 796 N N . VAL A 1 103 ? -4.790 -3.936 -1.847 1.00 84.75 103 VAL A N 1
ATOM 797 C CA . VAL A 1 103 ? -5.226 -5.017 -0.948 1.00 84.75 103 VAL A CA 1
ATOM 798 C C . VAL A 1 103 ? -5.146 -4.567 0.511 1.00 84.75 103 VAL A C 1
ATOM 800 O O . VAL A 1 103 ? -6.105 -4.763 1.255 1.00 84.75 103 VAL A O 1
ATOM 803 N N . ILE A 1 104 ? -4.055 -3.908 0.910 1.00 85.50 104 ILE A N 1
ATOM 804 C CA . ILE A 1 104 ? -3.868 -3.364 2.262 1.00 85.50 104 ILE A CA 1
ATOM 805 C C . ILE A 1 104 ? -4.917 -2.288 2.563 1.00 85.50 104 ILE A C 1
ATOM 807 O O . ILE A 1 104 ? -5.500 -2.290 3.649 1.00 85.50 104 ILE A O 1
ATOM 811 N N . ASP A 1 105 ? -5.192 -1.384 1.617 1.00 80.69 105 ASP A N 1
ATOM 812 C CA . ASP A 1 105 ? -6.230 -0.359 1.772 1.00 80.69 105 ASP A CA 1
ATOM 813 C C . ASP A 1 105 ? -7.607 -0.983 2.035 1.00 80.69 105 ASP A C 1
ATOM 815 O O . ASP A 1 105 ? -8.280 -0.636 3.011 1.00 80.69 105 ASP A O 1
ATOM 819 N N . ARG A 1 106 ? -7.973 -1.984 1.230 1.00 81.62 106 ARG A N 1
ATOM 820 C CA . ARG A 1 106 ? -9.244 -2.697 1.354 1.00 81.62 106 ARG A CA 1
ATOM 821 C C . ARG A 1 106 ? -9.331 -3.536 2.630 1.00 81.62 106 ARG A C 1
ATOM 823 O O . ARG A 1 106 ? -10.364 -3.518 3.297 1.00 81.62 106 ARG A O 1
ATOM 830 N N . GLN A 1 107 ? -8.266 -4.245 3.005 1.00 81.50 107 GLN A N 1
ATOM 831 C CA . GLN A 1 107 ? -8.205 -4.993 4.266 1.00 81.50 107 GLN A CA 1
ATOM 832 C C . GLN A 1 107 ? -8.367 -4.061 5.468 1.00 81.50 107 GLN A C 1
ATOM 834 O O . GLN A 1 107 ? -9.138 -4.357 6.380 1.00 81.50 107 GLN A O 1
ATOM 839 N N . HIS A 1 108 ? -7.687 -2.914 5.454 1.00 81.69 108 HIS A N 1
ATOM 840 C CA . HIS A 1 108 ? -7.807 -1.917 6.508 1.00 81.69 108 HIS A CA 1
ATOM 841 C C . HIS A 1 108 ? -9.244 -1.392 6.638 1.00 81.69 108 HIS A C 1
ATOM 843 O O . HIS A 1 108 ? -9.773 -1.345 7.750 1.00 81.69 108 HIS A O 1
ATOM 849 N N . TYR A 1 109 ? -9.896 -1.072 5.514 1.00 81.38 109 TYR A N 1
ATOM 850 C CA . TYR A 1 109 ? -11.301 -0.663 5.501 1.00 81.38 109 TYR A CA 1
ATOM 851 C C . TYR A 1 109 ? -12.212 -1.720 6.143 1.00 81.38 109 TYR A C 1
ATOM 853 O O . TYR A 1 109 ? -12.961 -1.404 7.068 1.00 81.38 109 TYR A O 1
ATOM 861 N N . TYR A 1 110 ? -12.097 -2.985 5.727 1.00 78.25 110 TYR A N 1
ATOM 862 C CA . TYR A 1 110 ? -12.912 -4.062 6.294 1.00 78.25 110 TYR A CA 1
ATOM 863 C C . TYR A 1 110 ? -12.689 -4.246 7.795 1.00 78.25 110 TYR A C 1
ATOM 865 O O . TYR A 1 110 ? -13.646 -4.439 8.544 1.00 78.25 110 TYR A O 1
ATOM 873 N N . ILE A 1 111 ? -11.442 -4.163 8.262 1.00 79.31 111 ILE A N 1
ATOM 874 C CA . ILE A 1 111 ? -11.146 -4.305 9.689 1.00 79.31 111 ILE A CA 1
ATOM 875 C C . ILE A 1 111 ? -11.753 -3.151 10.495 1.00 79.31 111 ILE A C 1
ATOM 877 O O . ILE A 1 111 ? -12.287 -3.379 11.586 1.00 79.31 111 ILE A O 1
ATOM 881 N N . ARG A 1 112 ? -11.698 -1.922 9.973 1.00 80.56 112 ARG A N 1
ATOM 882 C CA . ARG A 1 112 ? -12.314 -0.758 10.615 1.00 80.56 112 ARG A CA 1
ATOM 883 C C . ARG A 1 112 ? -13.827 -0.928 10.731 1.00 80.56 112 ARG A C 1
ATOM 885 O O . ARG A 1 112 ? -14.362 -0.740 11.822 1.00 80.56 112 ARG A O 1
ATOM 892 N N . GLU A 1 113 ? -14.482 -1.354 9.657 1.00 81.81 113 GLU A N 1
ATOM 893 C CA . GLU A 1 113 ? -15.931 -1.573 9.633 1.00 81.81 113 GLU A CA 1
ATOM 894 C C . GLU A 1 113 ? -16.358 -2.645 10.647 1.00 81.81 113 GLU A C 1
ATOM 896 O O . GLU A 1 113 ? -17.225 -2.409 11.486 1.00 81.81 113 GLU A O 1
ATOM 901 N N . ILE A 1 114 ? -15.667 -3.792 10.674 1.00 81.31 114 ILE A N 1
ATOM 902 C CA . ILE A 1 114 ? -15.945 -4.870 11.637 1.00 81.31 114 ILE A CA 1
ATOM 903 C C . ILE A 1 114 ? -15.775 -4.385 13.087 1.00 81.31 114 ILE A C 1
ATOM 905 O O . ILE A 1 114 ? -16.577 -4.726 13.959 1.00 81.31 114 ILE A O 1
ATOM 909 N N . ASN A 1 115 ? -14.746 -3.580 13.370 1.00 81.75 115 ASN A N 1
ATOM 910 C CA . ASN A 1 115 ? -14.524 -3.037 14.712 1.00 81.75 115 ASN A CA 1
ATOM 911 C C . ASN A 1 115 ? -15.619 -2.044 15.132 1.00 81.75 115 ASN A C 1
ATOM 913 O O . ASN A 1 115 ? -16.014 -2.044 16.300 1.00 81.75 115 ASN A O 1
ATOM 917 N N . LEU A 1 116 ? -16.113 -1.213 14.210 1.00 83.12 116 LEU A N 1
ATOM 918 C CA . LEU A 1 116 ? -17.218 -0.286 14.468 1.00 83.12 116 LEU A CA 1
ATOM 919 C C . LEU A 1 116 ? -18.521 -1.040 14.750 1.00 83.12 116 LEU A C 1
ATOM 921 O O . LEU A 1 116 ? -19.176 -0.759 15.754 1.00 83.12 116 LEU A O 1
ATOM 925 N N . LEU A 1 117 ? -18.838 -2.052 13.936 1.00 83.50 117 LEU A N 1
ATOM 926 C CA . LEU A 1 117 ? -20.009 -2.912 14.126 1.00 83.50 117 LEU A CA 1
ATOM 927 C C . LEU A 1 117 ? -19.964 -3.669 15.459 1.00 83.50 117 LEU A C 1
ATOM 929 O O . LEU A 1 117 ? -20.968 -3.771 16.161 1.00 83.50 117 LEU A O 1
ATOM 933 N N . ARG A 1 118 ? -18.789 -4.168 15.866 1.00 86.19 118 ARG A N 1
ATOM 934 C CA . ARG A 1 118 ? -18.639 -4.814 17.178 1.00 86.19 118 ARG A CA 1
ATOM 935 C C . ARG A 1 118 ? -18.915 -3.831 18.320 1.00 86.19 118 ARG A C 1
ATOM 937 O O . ARG A 1 118 ? -19.602 -4.194 19.271 1.00 86.19 118 ARG A O 1
ATOM 944 N N . ARG A 1 119 ? -18.426 -2.589 18.224 1.00 85.00 119 ARG A N 1
ATOM 945 C CA . ARG A 1 119 ? -18.680 -1.552 19.238 1.00 85.00 119 ARG A CA 1
ATOM 946 C C . ARG A 1 119 ? -20.161 -1.173 19.318 1.00 85.00 119 ARG A C 1
ATOM 948 O O . ARG A 1 119 ? -20.676 -1.061 20.427 1.00 85.00 119 ARG A O 1
ATOM 955 N N . SER A 1 120 ? -20.845 -1.014 18.182 1.00 85.44 120 SER A N 1
ATOM 956 C CA . SER A 1 120 ? -22.276 -0.674 18.166 1.00 85.44 120 SER A CA 1
ATOM 957 C C . SER A 1 120 ? -23.140 -1.799 18.750 1.00 85.44 120 SER A C 1
ATOM 959 O O . SER A 1 120 ? -24.051 -1.539 19.540 1.00 85.44 120 SER A O 1
ATOM 961 N N . LEU A 1 121 ? -22.802 -3.057 18.454 1.00 88.94 121 LEU A N 1
ATOM 962 C CA . LEU A 1 121 ? -23.466 -4.224 19.031 1.00 88.94 121 LEU A CA 1
ATOM 963 C C . LEU A 1 121 ? -23.243 -4.324 20.546 1.00 88.94 121 LEU A C 1
ATOM 965 O O . LEU A 1 121 ? -24.185 -4.602 21.286 1.00 88.94 121 LEU A O 1
ATOM 969 N N . GLU A 1 122 ? -22.030 -4.054 21.035 1.00 88.81 122 GLU A N 1
ATOM 970 C CA . GLU A 1 122 ? -21.756 -3.997 22.476 1.00 88.81 122 GLU A CA 1
ATOM 971 C C . GLU A 1 122 ? -22.575 -2.899 23.172 1.00 88.81 122 GLU A C 1
ATOM 973 O O . GLU A 1 122 ? -23.110 -3.135 24.257 1.00 88.81 122 GLU A O 1
ATOM 978 N N . THR A 1 123 ? -22.734 -1.722 22.555 1.00 87.12 123 THR A N 1
ATOM 979 C CA . THR A 1 123 ? -23.581 -0.651 23.105 1.00 87.12 123 THR A CA 1
ATOM 980 C C . THR A 1 123 ? -25.066 -1.005 23.092 1.00 87.12 123 THR A C 1
ATOM 982 O O . THR A 1 123 ? -25.736 -0.811 24.105 1.00 87.12 123 THR A O 1
ATOM 985 N N . ALA A 1 124 ? -25.568 -1.604 22.009 1.00 82.50 124 ALA A N 1
ATOM 986 C CA . ALA A 1 124 ? -26.954 -2.055 21.917 1.00 82.50 124 ALA A CA 1
ATOM 987 C C . ALA A 1 124 ? -27.250 -3.169 22.933 1.00 82.50 124 ALA A C 1
ATOM 989 O O . ALA A 1 124 ? -28.289 -3.153 23.591 1.00 82.50 124 ALA A O 1
ATOM 990 N N . LYS A 1 125 ? -26.317 -4.108 23.137 1.00 84.44 125 LYS A N 1
ATOM 991 C CA . LYS A 1 125 ? -26.443 -5.158 24.157 1.00 84.44 125 LYS A CA 1
ATOM 992 C C . LYS A 1 125 ? -26.480 -4.576 25.573 1.00 84.44 125 LYS A C 1
ATOM 994 O O . LYS A 1 125 ? -27.295 -5.013 26.378 1.00 84.44 125 LYS A O 1
ATOM 999 N N . LYS A 1 126 ? -25.637 -3.582 25.879 1.00 83.12 126 LYS A N 1
ATOM 1000 C CA . LYS A 1 126 ? -25.650 -2.889 27.182 1.00 83.12 126 LYS A CA 1
ATOM 1001 C C . LYS A 1 126 ? -26.961 -2.138 27.422 1.00 83.12 126 LYS A C 1
ATOM 1003 O O . LYS A 1 126 ? -27.502 -2.219 28.518 1.00 83.12 126 LYS A O 1
ATOM 1008 N N . GLN A 1 127 ? -27.493 -1.466 26.401 1.00 76.56 127 GLN A N 1
ATOM 1009 C CA . GLN A 1 127 ? -28.788 -0.784 26.484 1.00 76.56 127 GLN A CA 1
ATOM 1010 C C . GLN A 1 127 ? -29.949 -1.764 26.696 1.00 76.56 127 GLN A C 1
ATOM 1012 O O . GLN A 1 127 ? -30.808 -1.490 27.524 1.00 76.56 127 GLN A O 1
ATOM 1017 N N . ASN A 1 128 ? -29.943 -2.923 26.028 1.00 66.69 128 ASN A N 1
ATOM 1018 C CA . ASN A 1 128 ? -30.966 -3.964 26.194 1.00 66.69 128 ASN A CA 1
ATOM 1019 C C . ASN A 1 128 ? -30.854 -4.757 27.509 1.00 66.69 128 ASN A C 1
ATOM 1021 O O . ASN A 1 128 ? -31.845 -5.338 27.936 1.00 66.69 128 ASN A O 1
ATOM 1025 N N . LEU A 1 129 ? -29.687 -4.789 28.168 1.00 62.62 129 LEU A N 1
ATOM 1026 C CA . LEU A 1 129 ? -29.549 -5.359 29.520 1.00 62.62 129 LEU A CA 1
ATOM 1027 C C . LEU A 1 129 ? -29.998 -4.394 30.630 1.00 62.62 129 LEU A C 1
ATOM 1029 O O . LEU A 1 129 ? -30.306 -4.833 31.734 1.00 62.62 129 LEU A O 1
ATOM 1033 N N . SER A 1 130 ? -30.036 -3.088 30.356 1.00 56.94 130 SER A N 1
ATOM 1034 C CA . SER A 1 130 ? -30.399 -2.064 31.337 1.00 56.94 130 SER A CA 1
ATOM 1035 C C . SER A 1 130 ? -31.905 -1.774 31.565 1.00 56.94 130 SER A C 1
ATOM 1037 O O . SER A 1 130 ? -32.167 -1.007 32.491 1.00 56.94 130 SER A O 1
ATOM 1039 N N . PRO A 1 131 ? -32.910 -2.318 30.837 1.00 56.09 131 PRO A N 1
ATOM 1040 C CA . PRO A 1 131 ? -34.314 -2.008 31.103 1.00 56.09 131 PRO A CA 1
ATOM 1041 C C . PRO A 1 131 ? -34.944 -2.884 32.205 1.00 56.09 131 PRO A C 1
ATOM 1043 O O . PRO A 1 131 ? -36.031 -2.552 32.673 1.00 56.09 131 PRO A O 1
ATOM 1046 N N . ASP A 1 132 ? -34.293 -3.965 32.665 1.00 54.34 132 ASP A N 1
ATOM 1047 C CA . ASP A 1 132 ? -34.882 -4.877 33.671 1.00 54.34 132 ASP A CA 1
ATOM 1048 C C . ASP A 1 132 ? -34.565 -4.498 35.137 1.00 54.34 132 ASP A C 1
ATOM 1050 O O . ASP A 1 132 ? -35.234 -4.943 36.069 1.00 54.34 132 ASP A O 1
ATOM 1054 N N . SER A 1 133 ? -33.590 -3.615 35.388 1.00 50.38 133 SER A N 1
ATOM 1055 C CA . SER A 1 133 ? -33.252 -3.189 36.760 1.00 50.38 133 SER A CA 1
ATOM 1056 C C . SER A 1 133 ? -34.150 -2.065 37.295 1.00 50.38 133 SER A C 1
ATOM 1058 O O . SER A 1 133 ? -34.286 -1.912 38.511 1.00 50.38 133 SER A O 1
ATOM 1060 N N . SER A 1 134 ? -34.822 -1.313 36.417 1.00 50.75 134 SER A N 1
ATOM 1061 C CA . SER A 1 134 ? -35.718 -0.215 36.808 1.00 50.75 134 SER A CA 1
ATOM 1062 C C . SER A 1 134 ? -37.132 -0.682 37.167 1.00 50.75 134 SER A C 1
ATOM 1064 O O . SER A 1 134 ? -37.830 0.017 37.897 1.00 50.75 134 SER A O 1
ATOM 1066 N N . LYS A 1 135 ? -37.558 -1.875 36.722 1.00 50.00 135 LYS A N 1
ATOM 1067 C CA . LYS A 1 135 ? -38.914 -2.388 36.991 1.00 50.00 135 LYS A CA 1
ATOM 1068 C C . LYS A 1 135 ? -39.035 -3.137 38.326 1.00 50.00 135 LYS A C 1
ATOM 1070 O O . LYS A 1 135 ? -40.120 -3.170 38.896 1.00 50.00 135 LYS A O 1
ATOM 1075 N N . ARG A 1 136 ? -37.935 -3.668 38.886 1.00 46.44 136 ARG A N 1
ATOM 1076 C CA . ARG A 1 136 ? -37.948 -4.353 40.201 1.00 46.44 136 ARG A CA 1
ATOM 1077 C C . ARG A 1 136 ? -37.922 -3.419 41.415 1.00 46.44 136 ARG A C 1
ATOM 1079 O O . ARG A 1 136 ? -38.359 -3.833 42.480 1.00 46.44 136 ARG A O 1
ATOM 1086 N N . ARG A 1 137 ? -37.460 -2.168 41.280 1.00 49.06 137 ARG A N 1
ATOM 1087 C CA . ARG A 1 137 ? -37.471 -1.188 42.391 1.00 49.06 137 ARG A CA 1
ATOM 1088 C C . ARG A 1 137 ? -38.826 -0.516 42.625 1.00 49.06 137 ARG A C 1
ATOM 1090 O O . ARG A 1 137 ? -39.023 0.042 43.692 1.00 49.06 137 ARG A O 1
ATOM 1097 N N . ALA A 1 138 ? -39.759 -0.604 41.677 1.00 56.28 138 ALA A N 1
ATOM 1098 C CA . ALA A 1 138 ? -41.118 -0.077 41.836 1.00 56.28 138 ALA A CA 1
ATOM 1099 C C . ALA A 1 138 ? -42.105 -1.088 42.462 1.00 56.28 138 ALA A C 1
ATOM 1101 O O . ALA A 1 138 ? -43.269 -0.755 42.652 1.00 56.28 138 ALA A O 1
ATOM 1102 N N . ALA A 1 139 ? -41.663 -2.319 42.757 1.00 54.72 139 ALA A N 1
ATOM 1103 C CA . ALA A 1 139 ? -42.526 -3.415 43.212 1.00 54.72 139 ALA A CA 1
ATOM 1104 C C . ALA A 1 139 ? -42.258 -3.883 44.655 1.00 54.72 139 ALA A C 1
ATOM 1106 O O . ALA A 1 139 ? -42.816 -4.897 45.067 1.00 54.72 139 ALA A O 1
ATOM 1107 N N . VAL A 1 140 ? -41.429 -3.172 45.426 1.00 57.88 140 VAL A N 1
ATOM 1108 C CA . VAL A 1 140 ? -41.296 -3.419 46.870 1.00 57.88 140 VAL A CA 1
ATOM 1109 C C . VAL A 1 140 ? -42.087 -2.330 47.596 1.00 57.88 140 VAL A C 1
ATOM 1111 O O . VAL A 1 140 ? -41.586 -1.211 47.708 1.00 57.88 140 VAL A O 1
ATOM 1114 N N . PRO A 1 141 ? -43.339 -2.596 48.013 1.00 54.72 141 PRO A N 1
ATOM 1115 C CA . PRO A 1 141 ? -44.046 -1.696 48.904 1.00 54.72 141 PRO A CA 1
ATOM 1116 C C . PRO A 1 141 ? -43.393 -1.786 50.283 1.00 54.72 141 PRO A C 1
ATOM 1118 O O . PRO A 1 141 ? -43.191 -2.876 50.816 1.00 54.72 141 PRO A O 1
ATOM 1121 N N . ASP A 1 142 ? -43.053 -0.620 50.815 1.00 57.38 142 ASP A N 1
ATOM 1122 C CA . ASP A 1 142 ? -42.562 -0.422 52.173 1.00 57.38 142 ASP A CA 1
ATOM 1123 C C . ASP A 1 142 ? -43.621 -0.943 53.163 1.00 57.38 142 ASP A C 1
ATOM 1125 O O . ASP A 1 142 ? -44.769 -0.481 53.153 1.00 57.38 142 ASP A O 1
ATOM 1129 N N . LYS A 1 143 ? -43.265 -1.955 53.957 1.00 45.12 143 LYS A N 1
ATOM 1130 C CA . LYS A 1 143 ? -44.014 -2.427 55.126 1.00 45.12 143 LYS A CA 1
ATOM 1131 C C . LYS A 1 143 ? -43.054 -2.937 56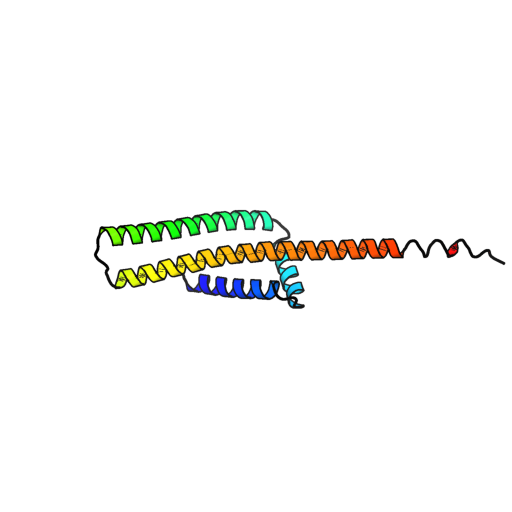.184 1.00 45.12 143 LYS A C 1
ATOM 1133 O O . LYS A 1 143 ? -42.168 -3.741 55.820 1.00 45.12 143 LYS A O 1
#

InterPro domains:
  IPR008417 B-cell receptor-associated protein 29/31 [PTHR12701] (1-127)

Radius of gyration: 26.69 Å; chains: 1; bounding box: 67×27×92 Å

Organism: Vigna radiata var. radiata (NCBI:txid3916)

Foldseek 3Di:
DVVVLVVLLVVLVVLLVLLPDPDPVVVVSLVVVCVVCVPCNVVVLVVVLVVLVVVLVVLVVVLVVLVVVCVVPVDDDVVVVVVSVVSVVVSVSSVSSSVSSVSSVVSSVVVVVVVVVVVVVVVVVVVVVPPVVVVVVVPDDDD

Sequence (143 aa):
MIQPLFMLLITQMALTLLLSFANPIRKLVVKGLDLSKQGRGPLVTKTVAATMLVVFSSTVYTITEIKKRIKDTGIVNPTDEVLMAYRLLEAFFLGFSLFLGLVIDRQHYYIREINLLRRSLETAKKQNLSPDSSKRRAAVPDK

Secondary structure (DSSP, 8-state):
-HHHHHHHHHHHHHHHHHHHS--THHHHHHHHHHHHHSSSHHHHHHHHHHHHHHHHHHHHHHHHHHHHHHHHH----HHHHHHHHHHHHHHHHHHHHHHHHHHHHHHHHHHHHHHHHHHHHHHHHHHHHTTSTTTSTTS----